Protein AF-A0A3M1I9I1-F1 (afdb_monomer_lite)

Structure (mmCIF, N/CA/C/O backbone):
data_AF-A0A3M1I9I1-F1
#
_entry.id   AF-A0A3M1I9I1-F1
#
loop_
_atom_site.group_PDB
_atom_site.id
_atom_site.type_symbol
_atom_site.label_atom_id
_atom_site.label_alt_id
_atom_site.label_comp_id
_atom_site.label_asym_id
_atom_site.label_entity_id
_atom_site.label_seq_id
_atom_site.pdbx_PDB_ins_code
_atom_site.Cartn_x
_atom_site.Cartn_y
_atom_site.Cartn_z
_atom_site.occupancy
_atom_site.B_iso_or_equiv
_atom_site.auth_seq_id
_atom_site.auth_comp_id
_atom_site.auth_asym_id
_atom_site.auth_atom_id
_atom_site.pdbx_PDB_model_num
ATOM 1 N N . GLU A 1 1 ? 12.590 -13.304 -7.669 1.00 61.31 1 GLU A N 1
ATOM 2 C CA . GLU A 1 1 ? 12.202 -11.926 -8.046 1.00 61.31 1 GLU A CA 1
ATOM 3 C C . GLU A 1 1 ? 1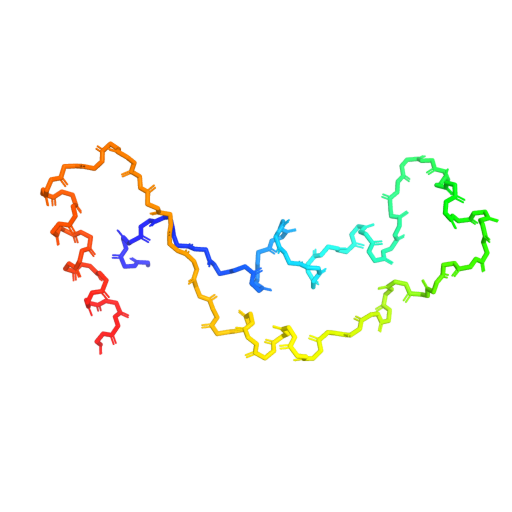2.808 -11.588 -9.405 1.00 61.31 1 GLU A C 1
ATOM 5 O O . GLU A 1 1 ? 13.949 -11.961 -9.640 1.00 61.31 1 GLU A O 1
ATOM 10 N N . ALA A 1 2 ? 12.073 -10.925 -10.305 1.00 78.88 2 ALA A N 1
ATOM 11 C CA . ALA A 1 2 ? 12.517 -10.631 -11.680 1.00 78.88 2 ALA A CA 1
ATOM 12 C C . ALA A 1 2 ? 13.479 -9.423 -11.800 1.00 78.88 2 ALA A C 1
ATOM 14 O O . ALA A 1 2 ? 13.779 -8.959 -12.898 1.00 78.88 2 ALA A O 1
ATOM 15 N N . GLY A 1 3 ? 13.951 -8.881 -10.671 1.00 85.25 3 GLY A N 1
ATOM 16 C CA . GLY A 1 3 ? 14.907 -7.771 -10.641 1.00 85.25 3 GLY A CA 1
ATOM 17 C C . GLY A 1 3 ? 14.340 -6.409 -11.060 1.00 85.25 3 GLY A C 1
ATOM 18 O O . GLY A 1 3 ? 15.120 -5.548 -11.466 1.00 85.25 3 GLY A O 1
ATOM 19 N N . VAL A 1 4 ? 13.017 -6.212 -10.991 1.00 93.06 4 VAL A N 1
ATOM 20 C CA . VAL A 1 4 ? 12.356 -4.908 -11.182 1.00 93.06 4 VAL A CA 1
ATOM 21 C C . VAL A 1 4 ? 12.099 -4.293 -9.808 1.00 93.06 4 VAL A C 1
ATOM 23 O O . VAL A 1 4 ? 11.212 -4.732 -9.081 1.00 93.06 4 VAL A O 1
ATOM 26 N N . ASP A 1 5 ? 12.892 -3.295 -9.432 1.00 94.00 5 ASP A N 1
ATOM 27 C CA . ASP A 1 5 ? 12.794 -2.645 -8.125 1.00 94.00 5 ASP A CA 1
ATOM 28 C C . ASP A 1 5 ? 11.704 -1.558 -8.081 1.00 94.00 5 ASP A C 1
ATOM 30 O O . ASP A 1 5 ? 11.155 -1.146 -9.108 1.00 94.00 5 ASP A O 1
ATOM 34 N N . GLY A 1 6 ? 11.391 -1.063 -6.880 1.00 94.62 6 GLY A N 1
ATOM 35 C CA . GLY A 1 6 ? 10.446 0.045 -6.704 1.00 94.62 6 GLY A CA 1
ATOM 36 C C . GLY A 1 6 ? 9.029 -0.273 -7.187 1.00 94.62 6 GLY A C 1
ATOM 37 O O . GLY A 1 6 ? 8.328 0.629 -7.639 1.00 94.62 6 GLY A O 1
ATOM 38 N N . VAL A 1 7 ? 8.633 -1.547 -7.144 1.00 95.81 7 VAL A N 1
ATOM 39 C CA . VAL A 1 7 ? 7.263 -2.001 -7.403 1.00 95.81 7 VAL A CA 1
ATOM 40 C C . VAL A 1 7 ? 6.589 -2.251 -6.068 1.00 95.81 7 VAL A C 1
ATOM 42 O O . VAL A 1 7 ? 7.085 -3.017 -5.245 1.00 95.81 7 VAL A O 1
ATOM 45 N N . PHE A 1 8 ? 5.452 -1.608 -5.856 1.00 97.00 8 PHE A N 1
ATOM 46 C CA . PHE A 1 8 ? 4.718 -1.683 -4.610 1.00 97.00 8 PHE A CA 1
ATOM 47 C C . PHE A 1 8 ? 3.359 -2.321 -4.835 1.00 97.00 8 PHE A C 1
ATOM 49 O O . PHE A 1 8 ? 2.525 -1.802 -5.581 1.00 97.00 8 PHE A O 1
ATOM 56 N N . TYR A 1 9 ? 3.133 -3.430 -4.140 1.00 97.12 9 TYR A N 1
ATOM 57 C CA . TYR A 1 9 ? 1.821 -4.038 -4.015 1.00 97.12 9 TYR A CA 1
ATOM 58 C C . TYR A 1 9 ? 1.179 -3.583 -2.705 1.00 97.12 9 TYR A C 1
ATOM 60 O O . TYR A 1 9 ? 1.338 -4.209 -1.658 1.00 97.12 9 TYR A O 1
ATOM 68 N N . TRP A 1 10 ? 0.498 -2.435 -2.746 1.00 97.88 10 TRP A N 1
ATOM 69 C CA . TRP A 1 10 ? 0.006 -1.779 -1.530 1.00 97.88 10 TRP A CA 1
ATOM 70 C C . TRP A 1 10 ? -1.042 -2.581 -0.775 1.00 97.88 10 TRP A C 1
ATOM 72 O O . TRP A 1 10 ? -1.095 -2.490 0.447 1.00 97.88 10 TRP A O 1
ATOM 82 N N . PHE A 1 11 ? -1.829 -3.394 -1.479 1.00 97.62 11 PHE A N 1
ATOM 83 C CA . PHE A 1 11 ? -2.847 -4.240 -0.863 1.00 97.62 11 PHE A CA 1
ATOM 84 C C . PHE A 1 11 ? -2.276 -5.178 0.204 1.00 97.62 11 PHE A C 1
ATOM 86 O O . PHE A 1 11 ? -2.959 -5.471 1.184 1.00 97.62 11 PHE A O 1
ATOM 93 N N . ASP A 1 12 ? -1.021 -5.602 0.025 1.00 95.88 12 ASP A N 1
ATOM 94 C CA . ASP A 1 12 ? -0.316 -6.481 0.954 1.00 95.88 12 ASP A CA 1
ATOM 95 C C . ASP A 1 12 ? 0.848 -5.805 1.694 1.00 95.88 12 ASP A C 1
ATOM 97 O O . ASP A 1 12 ? 1.625 -6.452 2.393 1.00 95.88 12 ASP A O 1
ATOM 101 N N . ASN A 1 13 ? 0.969 -4.483 1.571 1.00 95.69 13 ASN A N 1
ATOM 102 C CA . ASN A 1 13 ? 1.985 -3.696 2.257 1.00 95.69 13 ASN A CA 1
ATOM 103 C C . ASN A 1 13 ? 1.468 -3.167 3.603 1.00 95.69 13 ASN A C 1
ATOM 105 O O . ASN A 1 13 ? 0.326 -2.732 3.718 1.00 95.69 13 ASN A O 1
ATOM 109 N N . ASN A 1 14 ? 2.344 -3.107 4.606 1.00 97.06 14 ASN A N 1
ATOM 110 C CA . ASN A 1 14 ? 1.967 -2.728 5.973 1.00 97.06 14 ASN A CA 1
ATOM 111 C C . ASN A 1 14 ? 1.660 -1.241 6.184 1.00 97.06 14 ASN A C 1
ATOM 113 O O . ASN A 1 14 ? 1.138 -0.884 7.235 1.00 97.06 14 ASN A O 1
ATOM 117 N N . TRP A 1 15 ? 2.004 -0.366 5.238 1.00 96.31 15 TRP A N 1
ATOM 118 C CA . TRP A 1 15 ? 2.075 1.073 5.510 1.00 96.31 15 TRP A CA 1
ATOM 119 C C . TRP A 1 15 ? 1.110 1.920 4.696 1.00 96.31 15 TRP A C 1
ATOM 121 O O . TRP A 1 15 ? 0.775 3.010 5.134 1.00 96.31 15 TRP A O 1
ATOM 131 N N . HIS A 1 16 ? 0.621 1.426 3.559 1.00 96.69 16 HIS A N 1
ATOM 132 C CA . HIS A 1 16 ? -0.124 2.259 2.605 1.00 96.69 16 HIS A CA 1
ATOM 133 C C . HIS A 1 16 ? -1.542 1.762 2.317 1.00 96.69 16 HIS A C 1
ATOM 135 O O . HIS A 1 16 ? -2.220 2.327 1.461 1.00 96.69 16 HIS A O 1
ATOM 141 N N . TYR A 1 17 ? -2.011 0.724 3.014 1.00 96.75 17 TYR A N 1
ATOM 142 C CA . TYR A 1 17 ? -3.385 0.268 2.869 1.00 96.75 17 TYR A CA 1
ATOM 143 C C . TYR A 1 17 ? -3.990 -0.161 4.203 1.00 96.75 17 TYR A C 1
ATOM 145 O O . TYR A 1 17 ? -3.407 -0.967 4.931 1.00 96.75 17 TYR A O 1
ATOM 153 N N . LEU A 1 18 ? -5.190 0.364 4.483 1.00 95.00 18 LEU A N 1
ATOM 154 C CA . LEU A 1 18 ? -5.915 0.200 5.746 1.00 95.00 18 LEU A CA 1
ATOM 155 C C . LEU A 1 18 ? -5.972 -1.265 6.200 1.00 95.00 18 LEU A C 1
ATOM 157 O O . LEU A 1 18 ? -5.752 -1.554 7.370 1.00 95.00 18 LEU A O 1
ATOM 161 N N . ARG A 1 19 ? -6.157 -2.200 5.258 1.00 93.81 19 ARG A N 1
ATOM 162 C CA . ARG A 1 19 ? -6.217 -3.652 5.491 1.00 93.81 19 ARG A CA 1
ATOM 163 C C . ARG A 1 19 ? -5.110 -4.192 6.407 1.00 93.81 19 ARG A C 1
ATOM 165 O O . ARG A 1 19 ? -5.378 -5.104 7.183 1.00 93.81 19 ARG A O 1
ATOM 172 N N . ARG A 1 20 ? -3.880 -3.670 6.316 1.00 94.56 20 ARG A N 1
ATOM 173 C CA . ARG A 1 20 ? -2.720 -4.147 7.097 1.00 94.56 20 ARG A CA 1
ATOM 174 C C . ARG A 1 20 ? -2.434 -3.311 8.357 1.00 94.56 20 ARG A C 1
ATOM 176 O O . ARG A 1 20 ? -1.503 -3.624 9.098 1.00 94.56 20 ARG A O 1
ATOM 183 N N . TRP A 1 21 ? -3.221 -2.276 8.650 1.00 95.00 21 TRP A N 1
ATOM 184 C CA . TRP A 1 21 ? -3.013 -1.389 9.802 1.00 95.00 21 TRP A CA 1
ATOM 185 C C . TRP A 1 21 ? -3.654 -1.930 11.087 1.00 95.00 21 TRP A C 1
ATOM 187 O O . TRP A 1 21 ? -4.505 -1.284 11.694 1.00 95.00 21 TRP A O 1
ATOM 197 N N . GLU A 1 22 ? -3.228 -3.107 11.556 1.00 92.56 22 GLU A N 1
ATOM 198 C CA . GLU A 1 22 ? -3.801 -3.713 12.775 1.00 92.56 22 GLU A CA 1
ATOM 199 C C . GLU A 1 22 ? -3.736 -2.796 14.000 1.00 92.56 22 GLU A C 1
ATOM 201 O O . GLU A 1 22 ? -4.674 -2.733 14.792 1.00 92.56 22 GLU A O 1
ATOM 206 N N . HIS A 1 23 ? -2.643 -2.044 14.140 1.00 92.81 23 HIS A N 1
ATOM 207 C CA . HIS A 1 23 ? -2.474 -1.081 15.224 1.00 92.81 23 HIS A CA 1
ATOM 208 C C . HIS A 1 23 ? -3.553 0.011 15.205 1.00 92.81 23 HIS A C 1
ATOM 210 O O . HIS A 1 23 ? -3.971 0.461 16.268 1.00 92.81 23 HIS A O 1
ATOM 216 N N . PHE A 1 24 ? -4.035 0.400 14.022 1.00 92.19 24 PHE A N 1
ATOM 217 C CA . PHE A 1 24 ? -5.123 1.358 13.870 1.00 92.19 24 PHE A CA 1
ATOM 218 C C . PHE A 1 24 ? -6.477 0.713 14.179 1.00 92.19 24 PHE A C 1
ATOM 220 O O . PHE A 1 24 ? -7.233 1.249 14.986 1.00 92.19 24 PHE A O 1
ATOM 227 N N . HIS A 1 25 ? -6.750 -0.474 13.624 1.00 91.31 25 HIS A N 1
ATOM 228 C CA . HIS A 1 25 ? -7.994 -1.215 13.882 1.00 91.31 25 HIS A CA 1
ATOM 229 C C . HIS A 1 25 ? -8.204 -1.525 15.370 1.00 91.31 25 HIS A C 1
ATOM 231 O O . HIS A 1 25 ? -9.328 -1.503 15.856 1.00 91.31 25 HIS A O 1
ATOM 237 N N . GLN A 1 26 ? -7.117 -1.775 16.102 1.00 91.38 26 GLN A N 1
ATOM 238 C CA . GLN A 1 26 ? -7.132 -2.078 17.535 1.00 91.38 26 GLN A CA 1
ATOM 239 C C . GLN A 1 26 ? -6.893 -0.843 18.423 1.00 91.38 26 GLN A C 1
ATOM 241 O O . GLN A 1 26 ? -6.822 -0.984 19.644 1.00 91.38 26 GLN A O 1
ATOM 246 N N . LEU A 1 27 ? -6.727 0.353 17.837 1.00 90.62 27 LEU A N 1
ATOM 247 C CA . LEU A 1 27 ? -6.388 1.595 18.548 1.00 90.62 27 LEU A CA 1
ATOM 248 C C . LEU A 1 27 ? -5.205 1.431 19.521 1.00 90.62 27 LEU A C 1
ATOM 250 O O . LEU A 1 27 ? -5.238 1.908 20.657 1.00 90.62 27 LEU A O 1
ATOM 254 N N . ARG A 1 28 ? -4.157 0.719 19.093 1.00 92.56 28 ARG A N 1
ATOM 255 C CA . ARG A 1 28 ? -2.984 0.443 19.927 1.00 92.56 28 ARG A CA 1
ATOM 256 C C . ARG A 1 28 ? -2.165 1.709 20.120 1.00 92.56 28 ARG A C 1
ATOM 258 O O . ARG A 1 28 ? -1.596 2.252 19.176 1.00 92.56 28 ARG A O 1
ATOM 265 N N . SER A 1 29 ? -2.039 2.120 21.372 1.00 93.25 29 SER A N 1
ATOM 266 C CA . SER A 1 29 ? -1.231 3.261 21.789 1.00 93.25 29 SER A CA 1
ATOM 267 C C . SER A 1 29 ? -0.694 3.050 23.211 1.00 93.25 29 SER A C 1
ATOM 269 O O . SER A 1 29 ? -1.287 2.296 23.985 1.00 93.25 29 SER A O 1
ATOM 271 N N . PRO A 1 30 ? 0.408 3.719 23.597 1.00 96.31 30 PRO A N 1
ATOM 272 C CA . PRO A 1 30 ? 0.942 3.638 24.962 1.00 96.31 30 PRO A CA 1
ATOM 273 C C . PRO A 1 30 ? 0.019 4.231 26.039 1.00 96.31 30 PRO A C 1
ATOM 275 O O . PRO A 1 30 ? 0.176 3.933 27.218 1.00 96.31 30 PRO A O 1
ATOM 278 N N . ALA A 1 31 ? -0.922 5.092 25.647 1.00 94.75 31 ALA A N 1
ATOM 279 C CA . ALA A 1 31 ? -1.887 5.739 26.529 1.00 94.75 31 ALA A CA 1
ATOM 280 C C . ALA A 1 31 ? -3.252 5.841 25.838 1.00 94.75 31 ALA A C 1
ATOM 282 O O . ALA A 1 31 ? -3.336 5.765 24.612 1.00 94.75 31 ALA A O 1
ATOM 283 N N . ARG A 1 32 ? -4.319 6.041 26.618 1.00 90.56 32 ARG A N 1
ATOM 284 C CA . ARG A 1 32 ? -5.686 6.148 26.091 1.00 90.56 32 ARG A CA 1
ATOM 285 C C . ARG A 1 32 ? -5.803 7.308 25.097 1.00 90.56 32 ARG A C 1
ATOM 287 O O . ARG A 1 32 ? -5.468 8.445 25.423 1.00 90.56 32 ARG A O 1
ATOM 294 N N . LEU A 1 33 ? -6.320 7.025 23.907 1.00 89.69 33 L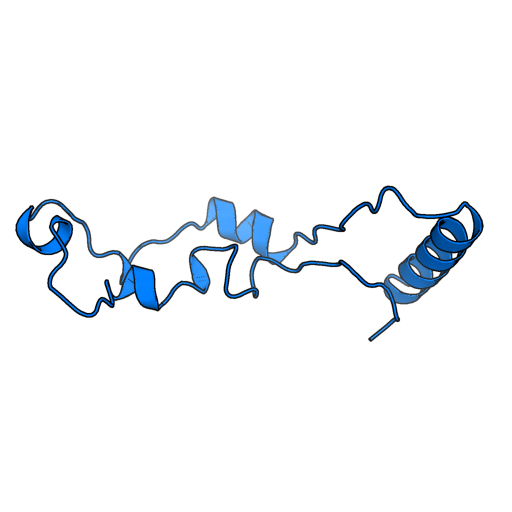EU A N 1
ATOM 295 C CA . LEU A 1 33 ? -6.576 8.026 22.875 1.00 89.69 33 LEU A CA 1
ATOM 296 C C . LEU A 1 33 ? -7.865 8.795 23.185 1.00 89.69 33 LEU A C 1
ATOM 298 O O . LEU A 1 33 ? -8.843 8.219 23.663 1.00 89.69 33 LEU A O 1
ATOM 302 N N . ALA A 1 34 ? -7.908 10.084 22.840 1.00 89.50 34 ALA A N 1
ATOM 303 C CA . ALA A 1 34 ? -9.104 10.920 23.000 1.00 89.50 34 ALA A CA 1
ATOM 304 C C . ALA A 1 34 ? -10.330 10.324 22.284 1.00 89.50 34 ALA A C 1
ATOM 306 O O . ALA A 1 34 ? -11.449 10.369 22.792 1.00 89.50 34 ALA A O 1
ATOM 307 N N . VAL A 1 35 ? -10.105 9.673 21.141 1.00 87.00 35 VAL A N 1
ATOM 308 C CA . VAL A 1 35 ? -11.154 9.006 20.363 1.00 87.00 35 VAL A CA 1
ATOM 309 C C . VAL A 1 35 ? -11.857 7.884 21.147 1.00 87.00 35 VAL A C 1
ATOM 311 O O . VAL A 1 35 ? -13.049 7.661 20.970 1.00 87.00 35 VAL A O 1
ATOM 314 N N . GLN A 1 36 ? -11.163 7.250 22.102 1.00 85.38 36 GLN A N 1
ATOM 315 C CA . GLN A 1 36 ? -11.730 6.230 22.996 1.00 85.38 36 GLN A CA 1
ATOM 316 C C . GLN A 1 36 ? -12.578 6.826 24.136 1.00 85.38 36 GLN A C 1
ATOM 318 O O . GLN A 1 36 ? -13.135 6.081 24.945 1.00 85.38 36 GLN A O 1
ATOM 323 N N . GLN A 1 37 ? -12.623 8.153 24.275 1.00 84.56 37 GLN A N 1
ATOM 324 C CA . GLN A 1 37 ? -13.498 8.858 25.220 1.00 84.56 37 GLN A CA 1
ATOM 325 C C . GLN A 1 37 ? -14.718 9.462 24.524 1.00 84.56 37 GLN A C 1
ATOM 327 O O . GLN A 1 37 ? -15.744 9.677 25.158 1.00 84.56 37 GLN A O 1
ATOM 332 N N . ALA A 1 38 ? -14.611 9.724 23.222 1.00 80.75 38 ALA A N 1
ATOM 333 C CA . ALA A 1 38 ? -15.603 10.492 22.493 1.00 80.75 38 ALA A CA 1
ATOM 334 C C . ALA A 1 38 ? -16.887 9.698 22.167 1.00 80.75 38 ALA A C 1
ATOM 336 O O . ALA A 1 38 ? -17.894 10.295 21.805 1.00 80.75 38 ALA A O 1
ATOM 337 N N . GLY A 1 39 ? -16.874 8.366 22.311 1.00 70.56 39 GLY A N 1
ATOM 338 C CA . GLY A 1 39 ? -18.063 7.500 22.260 1.00 70.56 39 GLY A CA 1
ATOM 339 C C . GLY A 1 39 ? -18.738 7.351 20.888 1.00 70.56 39 GLY A C 1
ATOM 340 O O . GLY A 1 39 ? -19.581 6.478 20.728 1.00 70.56 39 GLY A O 1
ATOM 341 N N . TRP A 1 40 ? -18.362 8.163 19.898 1.00 73.31 40 TRP A N 1
ATOM 342 C CA . TRP A 1 40 ? -18.914 8.138 18.539 1.00 73.31 40 TRP A CA 1
ATOM 343 C C . TRP A 1 40 ? -18.101 7.298 17.551 1.00 73.31 40 TRP A C 1
ATOM 345 O O . TRP A 1 40 ? -18.516 7.136 16.404 1.00 73.31 40 TRP A O 1
ATOM 355 N N . LEU A 1 41 ? -16.934 6.786 17.952 1.00 74.81 41 LEU A N 1
ATOM 356 C CA . LEU A 1 41 ? -16.113 6.001 17.042 1.00 74.81 41 LEU A CA 1
ATOM 357 C C . LEU A 1 41 ? -16.737 4.619 16.844 1.00 74.81 41 LEU A C 1
ATOM 359 O O . LEU A 1 41 ? -16.855 3.841 17.790 1.00 74.81 41 LEU A O 1
ATOM 363 N N . ALA A 1 42 ? -17.115 4.331 15.600 1.00 68.88 42 ALA A N 1
ATOM 364 C CA . ALA A 1 42 ? -17.502 2.995 15.179 1.00 68.88 42 ALA A CA 1
ATOM 365 C C . ALA A 1 42 ? -16.350 2.002 15.397 1.00 68.88 42 ALA A C 1
ATOM 367 O O . ALA A 1 42 ? -15.178 2.387 15.416 1.00 68.88 42 ALA A O 1
ATOM 368 N N . ASP A 1 43 ? -16.686 0.719 15.534 1.00 81.12 43 ASP A N 1
ATOM 369 C CA . ASP A 1 43 ? -15.697 -0.352 15.599 1.00 81.12 43 ASP A CA 1
ATOM 370 C C . ASP A 1 43 ? -14.827 -0.348 14.330 1.00 81.12 43 ASP A C 1
ATOM 372 O O . ASP A 1 43 ? -15.254 -0.789 13.259 1.00 81.12 43 ASP A O 1
ATOM 376 N N . LEU A 1 44 ? -13.597 0.160 14.459 1.00 86.12 44 LEU A N 1
ATOM 377 C CA . LEU A 1 44 ? -12.643 0.255 13.358 1.00 86.12 44 LEU A CA 1
ATOM 378 C C . LEU A 1 44 ? -12.202 -1.122 12.853 1.00 86.12 44 LEU A C 1
ATOM 380 O O . LEU A 1 44 ? -11.776 -1.222 11.704 1.00 86.12 44 LEU A O 1
ATOM 384 N N . ALA A 1 45 ? -12.326 -2.177 13.666 1.00 84.06 45 ALA A N 1
ATOM 385 C CA . ALA A 1 45 ? -12.023 -3.539 13.239 1.00 84.06 45 ALA A CA 1
ATOM 386 C C . ALA A 1 45 ? -13.059 -4.083 12.240 1.00 84.06 45 ALA A C 1
ATOM 388 O O . ALA A 1 45 ? -12.758 -5.006 11.484 1.00 84.06 45 ALA A O 1
ATOM 389 N N . SER A 1 46 ? -14.259 -3.495 12.198 1.00 86.50 46 SER A N 1
ATOM 390 C CA . SER A 1 46 ? -15.344 -3.911 11.303 1.00 86.50 46 SER A CA 1
ATOM 391 C C . SER A 1 46 ? -15.352 -3.195 9.947 1.00 86.50 46 SER A C 1
ATOM 393 O O . SER A 1 46 ? -16.162 -3.532 9.084 1.00 86.50 46 SER A O 1
ATOM 395 N N . VAL A 1 47 ? -14.459 -2.221 9.725 1.00 90.44 47 VAL A N 1
ATOM 396 C CA . VAL A 1 47 ? -14.438 -1.416 8.494 1.00 90.44 47 VAL A CA 1
ATOM 397 C C . VAL A 1 47 ? -14.160 -2.303 7.279 1.00 90.44 47 VAL A C 1
ATOM 399 O O . VAL A 1 47 ? -13.122 -2.952 7.186 1.00 90.44 47 VAL A O 1
ATOM 402 N N . GLN A 1 48 ? -15.089 -2.298 6.323 1.00 92.19 48 GLN A N 1
ATOM 403 C CA . GLN A 1 48 ? -14.961 -2.982 5.036 1.00 92.19 48 GLN A CA 1
ATOM 404 C C . GLN A 1 48 ? -14.956 -1.950 3.909 1.00 92.19 48 GLN A C 1
ATOM 406 O O . GLN A 1 48 ? -15.804 -1.058 3.876 1.00 92.19 48 GLN A O 1
ATOM 411 N N . LEU A 1 49 ? -14.028 -2.089 2.960 1.00 95.44 49 LEU A N 1
ATOM 412 C CA . LEU A 1 49 ? -13.891 -1.188 1.812 1.00 95.44 49 LEU A CA 1
ATOM 413 C C . LEU A 1 49 ? -13.938 -1.976 0.492 1.00 95.44 49 LEU A C 1
ATOM 415 O O . LEU A 1 49 ? -12.979 -1.930 -0.277 1.00 95.44 49 LEU A O 1
ATOM 419 N N . PRO A 1 50 ? -15.045 -2.681 0.180 1.00 97.25 50 PRO A N 1
ATOM 420 C CA . PRO A 1 50 ? -15.093 -3.623 -0.942 1.00 97.25 50 PRO A CA 1
ATOM 421 C C . PRO A 1 50 ? -14.782 -2.975 -2.300 1.00 97.25 50 PRO A C 1
ATOM 423 O O . PRO A 1 50 ? -14.133 -3.590 -3.145 1.00 97.25 50 PRO A O 1
ATOM 426 N N . ALA A 1 51 ? -15.191 -1.718 -2.509 1.00 98.31 51 ALA A N 1
ATOM 427 C CA . ALA A 1 51 ? -14.867 -0.973 -3.727 1.00 98.31 51 ALA A CA 1
ATOM 428 C C . ALA A 1 51 ? -13.358 -0.689 -3.850 1.00 98.31 51 ALA A C 1
ATOM 430 O O . ALA A 1 51 ? -12.784 -0.851 -4.926 1.00 98.31 51 ALA A O 1
ATOM 431 N N . SER A 1 52 ? -12.706 -0.319 -2.745 1.00 98.19 52 SER A N 1
ATOM 432 C CA . SER A 1 52 ? -11.257 -0.109 -2.702 1.00 98.19 52 SER A CA 1
ATOM 433 C C . SER A 1 52 ? -10.508 -1.430 -2.861 1.00 98.19 52 SER A C 1
ATOM 435 O O . SER A 1 52 ? -9.571 -1.502 -3.652 1.00 98.19 52 SER A O 1
ATOM 437 N N . ASP A 1 53 ? -10.953 -2.496 -2.191 1.00 97.94 53 ASP A N 1
ATOM 438 C CA . ASP A 1 53 ? -10.334 -3.822 -2.269 1.00 97.94 53 ASP A CA 1
ATOM 439 C C . ASP A 1 53 ? -10.339 -4.370 -3.701 1.00 97.94 53 ASP A C 1
ATOM 441 O O . ASP A 1 53 ? -9.335 -4.918 -4.163 1.00 97.94 53 ASP A O 1
ATOM 445 N N . ALA A 1 54 ? -11.433 -4.166 -4.441 1.00 98.31 54 ALA A N 1
ATOM 446 C CA . ALA A 1 54 ? -11.561 -4.589 -5.837 1.00 98.31 54 ALA A CA 1
ATOM 447 C C . ALA A 1 54 ? -10.544 -3.918 -6.785 1.00 98.31 54 ALA A C 1
ATOM 449 O O . ALA A 1 54 ? -10.158 -4.501 -7.810 1.00 98.31 54 ALA A O 1
ATOM 450 N N . VAL A 1 55 ? -10.106 -2.700 -6.453 1.00 98.38 55 VAL A N 1
ATOM 451 C CA . VAL A 1 55 ? -9.060 -1.970 -7.183 1.00 98.38 55 VAL A CA 1
ATOM 452 C C . VAL A 1 55 ? -7.682 -2.378 -6.670 1.00 98.38 55 VAL A C 1
ATOM 454 O O . VAL A 1 55 ? -6.842 -2.846 -7.438 1.00 98.38 55 VAL A O 1
ATOM 457 N N . MET A 1 56 ? -7.459 -2.240 -5.365 1.00 98.25 56 MET A N 1
ATOM 458 C CA . MET A 1 56 ? -6.138 -2.356 -4.753 1.00 98.25 56 MET A CA 1
ATOM 459 C C . MET A 1 56 ? -5.571 -3.774 -4.842 1.00 98.25 56 MET A C 1
ATOM 461 O O . MET A 1 56 ? -4.374 -3.919 -5.072 1.00 98.25 56 MET A O 1
ATOM 465 N N . SER A 1 57 ? -6.410 -4.815 -4.770 1.00 98.00 57 SER A N 1
ATOM 466 C CA . SER A 1 57 ? -5.990 -6.226 -4.901 1.00 98.00 57 SER A CA 1
ATOM 467 C C . SER A 1 57 ? -5.339 -6.585 -6.240 1.00 98.00 57 SER A C 1
ATOM 469 O O . SER A 1 57 ? -4.732 -7.645 -6.365 1.00 98.00 57 SER A O 1
ATOM 471 N N . ARG A 1 58 ? -5.457 -5.721 -7.253 1.00 97.62 58 ARG A N 1
ATOM 472 C CA . ARG A 1 58 ? -4.876 -5.925 -8.589 1.00 97.62 58 ARG A CA 1
ATOM 473 C C . ARG A 1 58 ? -3.978 -4.768 -9.025 1.00 97.62 58 ARG A C 1
ATOM 475 O O . ARG A 1 58 ? -3.498 -4.762 -10.155 1.00 97.62 58 ARG A O 1
ATOM 482 N N . ALA A 1 59 ? -3.770 -3.782 -8.155 1.00 97.69 59 ALA A N 1
ATOM 483 C CA . ALA A 1 59 ? -2.994 -2.593 -8.462 1.00 97.69 59 ALA A CA 1
ATOM 484 C C . ALA A 1 59 ? -1.540 -2.753 -8.003 1.00 97.69 59 ALA A C 1
ATOM 486 O O . ALA A 1 59 ? -1.262 -3.044 -6.839 1.00 97.69 59 ALA A O 1
ATOM 487 N N . LEU A 1 60 ? -0.612 -2.483 -8.918 1.00 96.38 60 LEU A N 1
ATOM 488 C CA . LEU A 1 60 ? 0.803 -2.291 -8.624 1.00 96.38 60 LEU A CA 1
ATOM 489 C C . LEU A 1 60 ? 1.162 -0.835 -8.915 1.00 96.38 60 LEU A C 1
ATOM 491 O O . LEU A 1 60 ? 0.775 -0.292 -9.949 1.00 96.38 60 LEU A O 1
ATOM 495 N N . SER A 1 61 ? 1.911 -0.197 -8.021 1.00 97.31 61 SER A N 1
ATOM 496 C CA . SER A 1 61 ? 2.487 1.130 -8.263 1.00 97.31 61 SER A CA 1
ATOM 497 C C . SER A 1 61 ? 3.987 1.012 -8.479 1.00 97.31 61 SER A C 1
ATOM 499 O O . SER A 1 61 ? 4.659 0.286 -7.753 1.00 97.31 61 SER A O 1
ATOM 501 N N . MET A 1 62 ? 4.527 1.738 -9.455 1.00 95.69 62 MET A N 1
ATOM 502 C CA . MET A 1 62 ? 5.952 1.706 -9.780 1.00 95.69 62 MET A CA 1
ATOM 503 C C . MET A 1 62 ? 6.559 3.088 -9.557 1.00 95.69 62 MET A C 1
ATOM 505 O O . MET A 1 62 ? 6.102 4.064 -10.147 1.00 95.69 62 MET A O 1
ATOM 509 N N . LEU A 1 63 ? 7.579 3.173 -8.702 1.00 96.25 63 LEU A N 1
ATOM 510 C CA . LEU A 1 63 ? 8.327 4.409 -8.478 1.00 96.25 63 LEU A CA 1
ATOM 511 C C . LEU A 1 63 ? 9.025 4.837 -9.767 1.00 96.25 63 LEU A C 1
ATOM 513 O O . LEU A 1 63 ? 9.736 4.032 -10.362 1.00 96.25 63 LEU A O 1
ATOM 517 N N . ILE A 1 64 ? 8.896 6.109 -10.136 1.00 95.50 64 ILE A N 1
ATOM 518 C CA . ILE A 1 64 ? 9.711 6.733 -11.180 1.00 95.50 64 ILE A CA 1
ATOM 519 C C . ILE A 1 64 ? 10.859 7.477 -10.505 1.00 95.50 64 ILE A C 1
ATOM 521 O O . ILE A 1 64 ? 10.624 8.396 -9.718 1.00 95.50 64 ILE A O 1
ATOM 525 N N . LYS A 1 65 ? 12.103 7.070 -10.779 1.00 96.50 65 LYS A N 1
ATOM 526 C CA . LYS A 1 65 ? 13.287 7.741 -10.227 1.00 96.50 65 LYS A CA 1
ATOM 527 C C . LYS A 1 65 ? 13.795 8.781 -11.217 1.00 96.50 65 LYS A C 1
ATOM 529 O O . LYS A 1 65 ? 14.012 8.474 -12.382 1.00 96.50 65 LYS A O 1
ATOM 534 N N . LEU A 1 66 ? 14.042 9.995 -10.728 1.00 97.38 66 LEU A N 1
ATOM 535 C CA . LEU A 1 66 ? 14.538 11.102 -11.556 1.00 97.38 66 LEU A CA 1
ATOM 536 C C . LEU A 1 66 ? 15.980 10.895 -12.047 1.00 97.38 66 LEU A C 1
ATOM 538 O O . LEU A 1 66 ? 16.376 11.495 -13.034 1.00 97.38 66 LEU A O 1
ATOM 542 N N . GLY A 1 67 ? 16.764 10.067 -11.351 1.00 97.19 67 GLY A N 1
ATOM 543 C CA . GLY A 1 67 ? 18.170 9.807 -11.677 1.00 97.19 67 GLY A CA 1
ATOM 544 C C . GLY A 1 67 ? 18.405 8.658 -12.657 1.00 97.19 67 GLY A C 1
ATOM 545 O O . GLY A 1 67 ? 19.539 8.207 -12.765 1.00 97.19 67 GLY A O 1
ATOM 546 N N . TRP A 1 68 ? 17.363 8.129 -13.303 1.00 97.00 68 TRP A N 1
ATOM 547 C CA . TRP A 1 68 ? 17.532 7.063 -14.289 1.00 97.00 68 TRP A CA 1
ATOM 548 C C . TRP A 1 68 ? 18.169 7.580 -15.574 1.00 97.00 68 TRP A C 1
ATOM 550 O O . TRP A 1 68 ? 17.753 8.602 -16.117 1.00 97.00 68 TRP A O 1
ATOM 560 N N . THR A 1 69 ? 19.154 6.835 -16.066 1.00 98.19 69 THR A N 1
ATOM 561 C CA . THR A 1 69 ? 19.675 6.992 -17.424 1.00 98.19 69 THR A CA 1
ATOM 562 C C . THR A 1 69 ? 18.796 6.241 -18.425 1.00 98.19 69 THR A C 1
ATOM 564 O O . THR A 1 69 ? 18.038 5.345 -18.045 1.00 98.19 69 THR A O 1
ATOM 567 N N . ASP A 1 70 ? 18.936 6.534 -19.719 1.00 98.06 70 ASP A N 1
ATOM 568 C CA . ASP A 1 70 ? 18.218 5.805 -20.776 1.00 98.06 70 ASP A CA 1
ATOM 569 C C . ASP A 1 70 ? 18.503 4.292 -20.732 1.00 98.06 70 ASP A C 1
ATOM 571 O O . ASP A 1 70 ? 17.603 3.477 -20.933 1.00 98.06 70 ASP A O 1
ATOM 575 N N . ALA A 1 71 ? 19.737 3.902 -20.388 1.00 97.94 71 ALA A N 1
ATOM 576 C CA . ALA A 1 71 ? 20.121 2.500 -20.235 1.00 97.94 71 ALA A CA 1
ATOM 577 C C . ALA A 1 71 ? 19.400 1.815 -19.058 1.00 97.94 71 ALA A C 1
ATOM 579 O O . ALA A 1 71 ? 18.990 0.659 -19.181 1.00 97.94 71 ALA A O 1
ATOM 580 N N . ASP A 1 72 ? 19.200 2.521 -17.937 1.00 96.62 72 ASP A N 1
ATOM 581 C CA . ASP A 1 72 ? 18.441 1.998 -16.792 1.00 96.62 72 ASP A CA 1
ATOM 582 C C . ASP A 1 72 ? 16.968 1.778 -17.151 1.00 96.62 72 ASP A C 1
ATOM 584 O O . ASP A 1 72 ? 16.362 0.782 -16.743 1.00 96.62 72 ASP A O 1
ATOM 588 N N . VAL A 1 73 ? 16.388 2.703 -17.925 1.00 96.44 73 VAL A N 1
ATOM 589 C CA . VAL A 1 73 ? 15.002 2.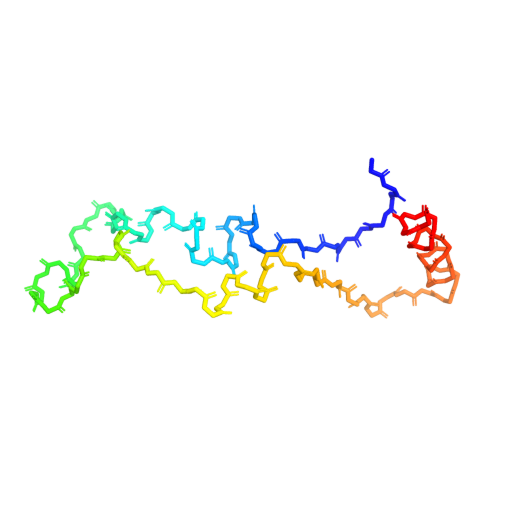606 -18.401 1.00 96.44 73 VAL A CA 1
ATOM 590 C C . VAL A 1 73 ? 14.841 1.414 -19.345 1.00 96.44 73 VAL A C 1
ATOM 592 O O . VAL A 1 73 ? 13.917 0.620 -19.155 1.00 96.44 73 VAL A O 1
ATOM 595 N N . GLU A 1 74 ? 15.751 1.236 -20.304 1.00 97.00 74 GLU A N 1
ATOM 596 C CA . GLU A 1 74 ? 15.714 0.120 -21.259 1.00 97.00 74 GLU A CA 1
ATOM 597 C C . GLU A 1 74 ? 15.833 -1.239 -20.548 1.00 97.00 74 GLU A C 1
ATOM 599 O O . GLU A 1 74 ? 15.030 -2.153 -20.766 1.00 97.00 74 GLU A O 1
ATOM 604 N N . GLU A 1 75 ? 16.781 -1.365 -19.615 1.00 95.88 75 GLU A N 1
ATOM 605 C CA . GLU A 1 75 ? 16.952 -2.587 -18.828 1.00 95.88 75 GLU A CA 1
ATOM 606 C C . GLU A 1 75 ? 15.724 -2.873 -17.950 1.00 95.88 75 GLU A C 1
ATOM 608 O O . GLU A 1 75 ? 15.280 -4.023 -17.840 1.00 95.88 75 GLU A O 1
ATOM 613 N N . ARG A 1 76 ? 15.117 -1.834 -17.360 1.00 95.56 76 ARG A N 1
ATOM 614 C CA . ARG A 1 76 ? 13.868 -1.970 -16.603 1.00 95.56 76 ARG A CA 1
ATOM 615 C C . ARG A 1 76 ? 12.733 -2.480 -17.490 1.00 95.56 76 ARG A C 1
ATOM 617 O O . ARG A 1 76 ? 12.052 -3.425 -17.088 1.00 95.56 76 ARG A O 1
ATOM 624 N N . LEU A 1 77 ? 12.541 -1.908 -18.682 1.00 94.94 77 LEU A N 1
ATOM 625 C CA . LEU A 1 77 ? 11.513 -2.335 -19.640 1.00 94.94 77 LEU A CA 1
ATOM 626 C C . LEU A 1 77 ? 11.692 -3.803 -20.040 1.00 94.94 77 LEU A C 1
ATOM 628 O O . LEU A 1 77 ? 10.722 -4.570 -20.035 1.00 94.94 77 LEU A O 1
ATOM 632 N N . ARG A 1 78 ? 12.933 -4.221 -20.318 1.00 95.75 78 ARG A N 1
ATOM 633 C CA . ARG A 1 78 ? 13.266 -5.613 -20.645 1.00 95.75 78 ARG A CA 1
ATOM 634 C C . ARG A 1 78 ? 12.872 -6.569 -19.519 1.00 95.75 78 ARG A C 1
ATOM 636 O O . ARG A 1 78 ? 12.222 -7.585 -19.773 1.00 95.75 78 ARG A O 1
ATOM 643 N N . ARG A 1 79 ? 13.226 -6.241 -18.272 1.00 95.56 79 ARG A N 1
ATOM 644 C CA . ARG A 1 79 ? 12.883 -7.057 -17.093 1.00 95.56 79 ARG A CA 1
ATOM 645 C C . ARG A 1 79 ? 11.383 -7.096 -16.823 1.00 95.56 79 ARG A C 1
ATOM 647 O O . ARG A 1 79 ? 10.854 -8.161 -16.525 1.00 95.56 79 ARG A O 1
ATOM 654 N N . MET A 1 80 ? 10.692 -5.963 -16.961 1.00 94.75 80 MET A N 1
ATOM 655 C CA . MET A 1 80 ? 9.235 -5.897 -16.811 1.00 94.75 80 MET A CA 1
ATOM 656 C C . MET A 1 80 ? 8.528 -6.793 -17.823 1.00 94.75 80 MET A C 1
ATOM 658 O O . MET A 1 80 ? 7.646 -7.553 -17.441 1.00 94.75 80 MET A O 1
ATOM 662 N N . ARG A 1 81 ? 8.940 -6.748 -19.097 1.00 94.75 81 ARG A N 1
ATOM 663 C CA . ARG A 1 81 ? 8.384 -7.624 -20.134 1.00 94.75 81 ARG A CA 1
ATOM 664 C C . ARG A 1 81 ? 8.582 -9.095 -19.777 1.00 94.75 81 ARG A C 1
ATOM 666 O O . ARG A 1 81 ? 7.616 -9.841 -19.826 1.00 94.75 81 ARG A O 1
ATOM 673 N N . ALA A 1 82 ? 9.793 -9.477 -19.371 1.00 94.44 82 ALA A N 1
ATOM 674 C CA . ALA A 1 82 ? 10.104 -10.853 -18.983 1.00 94.44 82 ALA A CA 1
ATOM 675 C C . ALA A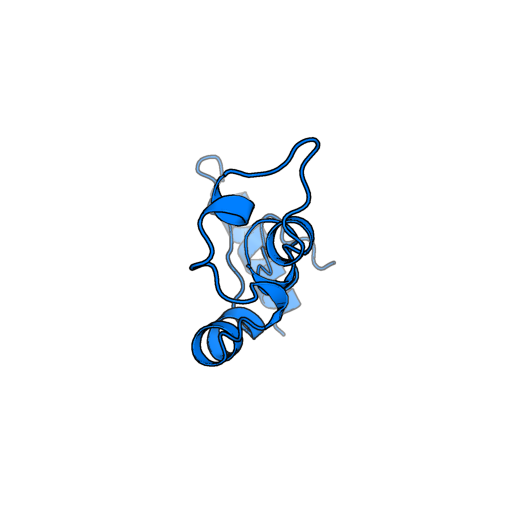 1 82 ? 9.320 -11.339 -17.749 1.00 94.44 82 ALA A C 1
ATOM 677 O O . ALA A 1 82 ? 9.100 -12.533 -17.601 1.00 94.44 82 ALA A O 1
ATOM 678 N N . ALA A 1 83 ? 8.915 -10.433 -16.853 1.00 93.25 83 ALA A N 1
ATOM 679 C CA . ALA A 1 83 ? 8.121 -10.766 -15.670 1.00 93.25 83 ALA A CA 1
ATOM 680 C C . ALA A 1 83 ? 6.616 -10.919 -15.956 1.00 93.25 83 ALA A C 1
ATOM 682 O O . ALA A 1 83 ? 5.898 -11.475 -15.127 1.00 93.25 83 ALA A O 1
ATOM 683 N N . LEU A 1 84 ? 6.138 -10.368 -17.076 1.00 88.94 84 LEU A N 1
ATOM 684 C CA . LEU A 1 84 ? 4.724 -10.357 -17.471 1.00 88.94 84 LEU A CA 1
ATOM 685 C C . LEU A 1 84 ? 4.394 -11.364 -18.583 1.00 88.94 84 LEU A C 1
ATOM 687 O O . LEU A 1 84 ? 3.215 -11.612 -18.831 1.00 88.94 84 LEU A O 1
ATOM 691 N N . SER A 1 85 ? 5.413 -11.883 -19.271 1.00 85.62 85 SER A N 1
ATOM 692 C CA . SER A 1 85 ? 5.320 -12.965 -20.260 1.00 85.62 85 SER A CA 1
ATOM 693 C C . SER A 1 85 ? 5.343 -14.332 -19.595 1.00 85.62 85 SER A C 1
ATOM 695 O O . SER A 1 85 ? 4.534 -15.187 -20.005 1.00 85.62 85 SER A O 1
#

Secondary structure (DSSP, 8-state):
--S--SEE-GGG-TTT-GGG-HHHHTT--SS--GGGTSS----GGG---HHHHHHHTT--EEPPPTT--HHHHHHHHHHHHHHH-

Foldseek 3Di:
DLPQPQKDLPLPDCPRDLNNPVCVLVVDDPDDDPVNVVPPDDNSVPDDDPVVCVVSVPDIDGDDDPPDDPVNVVVNVVSVVVVVD

Sequence (85 aa):
EAGVDGVFYWFDNNWHYLRRWEHFHQLRSPARLAVQQAGWLADLASVQLPASDAVMSRALSMLIKLGWTDADVEERLRRMRAALS

pLDDT: mean 92.36, std 7.27, range [61.31, 98.38]

Radius of gyration: 19.06 Å; chains: 1; bounding box: 39×24×48 Å

=== Feature glossary ===
Key to the feature types in this record:

pLDDT. pLDDT is the predicted lDDT-Cα score: AlphaFold's confidence that the local environment of each residue (all inter-atomic distances within 15 Å) is correctly placed. It is a per-residue number between 0 and 100, with higher meaning more reliable.

Radius of gyration, Cα contacts, bounding box. The geometric summary reports three shape descriptors. Rg (radius of gyration) measures how spread out the Cα atoms are about their centre of mass; compact globular proteins have small Rg, elongated or unfolded ones large. Cα contacts (<8 Å, |i−j|>4) count long-range residue pairs in spatial proximity — high for tightly packed folds, near zero for rods or random coil. The bounding-box extents give the protein's footprint along x, y, z in Å.

Backbone torsions (φ/ψ). Backbone dihedral angles. Every residue except chain termini has a φ (preceding-C → N → Cα → C) and a ψ (N → Cα → C → next-N). They are reported in degrees following the IUPAC sign convention. Secondary structure is essentially a statement about which (φ, ψ) basin each residue occupies.

Contact-map, Ramachandran, and PAE plots. Plot images: a contact map (which residues are close in 3D, as an N×N binary image), a Ramachandran scatter (backbone torsion angles, revealing secondary-structure composition at a glance), and — for AlphaFold structures — a PAE heatmap (pairwise prediction confidence).

Predicted aligned error. Predicted Aligned Error (PAE) is an AlphaFold confidence matrix: entry (i, j) is the expected error in the position of residue j, in ångströms, when the prediction is superimposed on the true structure at residue i. Low PAE within a block of residues means that block is internally rigid and well-predicted; high PAE between two blocks means their relative placement is uncertain even if each block individually is confident.

Secondary structure (3-state, P-SEA). Three-state secondary structure (P-SEA) collapses the eight DSSP classes into helix (a), strand (b), and coil (c). P-SEA assigns these from Cα geometry alone — distances and angles — without requiring backbone oxygens, so it works on any Cα trace.

Solvent-accessible surface area. Solvent-accessible surface area (SASA) is the area in Å² traced out by the centre of a 1.4 Å probe sphere (a water molecule) rolled over the protein's van der Waals surface (Shrake–Rupley / Lee–Richards construction). Buried residues have near-zero SASA; fully exposed residues can exceed 200 Å². The total SASA scales roughly with the number of surface residues.

Foldseek 3Di. The Foldseek 3Di string encodes local tertiary geometry as a 20-letter alphabet — one character per residue — derived from the relative positions of nearby Cα atoms. Unlike the amino-acid sequence, 3Di is a direct function of the 3D structure, so two proteins with the same fold have similar 3Di strings even at low sequence identity.

B-factor. For experimental (PDB) structures, the B-factor (temperature factor) quantifies the positional spread of each atom in the crystal — a combination of thermal vibration and static disorder — in units of Å². High B-factors mark flexible loops or poorly resolved regions; low B-factors mark the rigid, well-ordered core.

mmCIF coordinates. The mmCIF block holds the 3D Cartesian coordinates of each backbone atom (N, Cα, C, O) in ångströms. mmCIF is the PDB's canonical archive format — a tagged-loop text representation of the atomic model.

InterPro / GO / CATH / organism. Functional annotations link the protein to curated databases. InterPro entries identify conserved domains and families by matching the sequence against member-database signatures (Pfam, PROSITE, CDD, …). Gene Ontology (GO) terms describe molecular function, biological process, and cellular component in a controlled vocabulary. CATH places the structure in a hierarch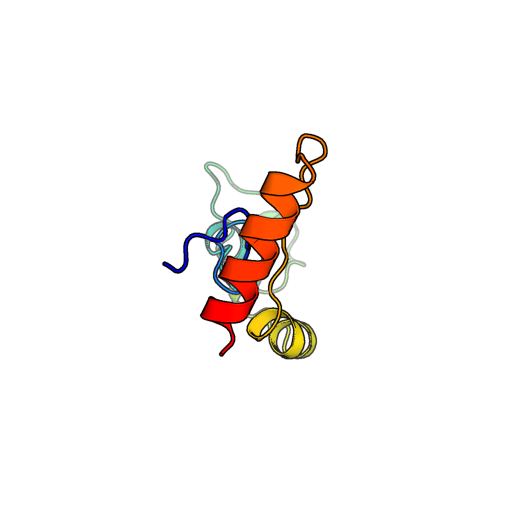ical fold classification (Class/Architecture/Topology/Homologous-superfamily). The organism is the source species.

Rendered structure images. Structure images are PyMOL renders from six orthogonal camera directio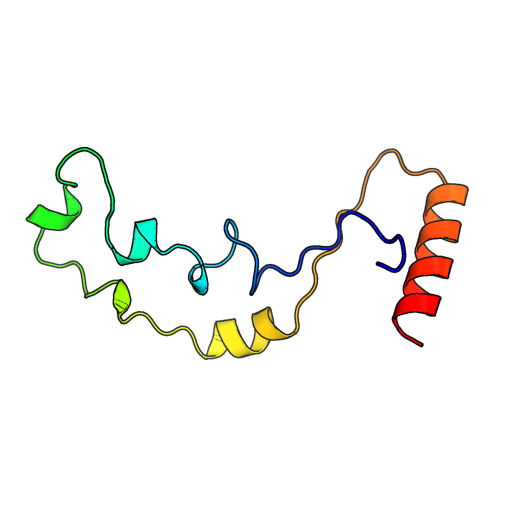ns. Cartoon representation draws helices as coils and strands as arrows; sticks shows the backbone as bonds; surface shows the solvent-excluded envelope. Rainbow coloring maps sequence position to hue (blue→red, N→C); chain coloring assigns a distinct color per polypeptide.

Sequence. This is the polypeptide sequence — one letter per residue, N-terminus first. Length ranges from a few dozen residues for small domains to over a thousand for large multi-domain proteins.

Secondary structure (8-state, DSSP). The SS8 string is DSSP's per-residue secondary-structure call. α-helix (H) means an i→i+4 H-bond ladder; β-strand (E) means the residue participates in a β-sheet; 3₁₀ (G) and π (I) are tighter and wider helices; T/S are turns/bends; '-' is loop.

Nearest PDB structures. Structural nearest neighbors (via Foldseek easy-search vs the PDB). Reported per hit: target PDB id, E-value, and alignment TM-score. A TM-score above ~0.5 is the conventional threshold for 'same fold'.